Protein AF-A0A7Z9XGP7-F1 (afdb_monomer)

Mean predicted aligned error: 14.99 Å

Secondary structure (DSSP, 8-state):
-PPPPTT-TT--S-SSHHHHHHHHHHHHHHHHHH-HHHHHHHHHHHHHHHHHSTTHHHHHHHH-HHHHHHHHHHHHHHHHHTT-SS---TT-------PPSEEEE---SS--TT----EEEEPPP-

Radius of gyration: 25.58 Å; Cα contacts (8 Å, |Δi|>4): 52; chains: 1; bounding box: 47×43×78 Å

Foldseek 3Di:
DADDDPVDPDDPFHPDPVRVVVVVVVVVVVCVVPPVVVVVVVVVVVVVVCVVPPCPVVVVCVVCVVVVVVVVVVVVVVCVVVVVPDPPPVPPPVDPPPDPFAKDWDDDPDDDPPDPTDIDGHDDDD

Solvent-accessible surface area (backbone atoms only — not comparable to full-atom values): 8095 Å² total; per-residue (Å²): 135,79,78,74,60,85,90,46,90,80,68,90,67,52,89,48,70,67,52,48,50,52,50,55,50,52,52,50,53,51,44,60,72,75,32,77,60,59,56,53,51,54,50,51,55,52,49,55,49,46,71,76,42,71,63,46,73,61,52,53,44,70,76,34,51,70,60,50,52,53,52,49,54,54,46,54,55,50,35,61,73,68,66,48,92,56,83,78,60,81,82,57,80,83,64,85,69,86,70,75,64,45,79,45,78,54,77,77,91,66,93,55,99,79,69,76,78,47,74,50,75,44,75,73,85,130

pLDDT: mean 80.08, std 15.25, range [48.09, 97.25]

Sequence (126 aa):
MVPANPRVKNQNYCNQKACQRARKNKWKQSKIASDPDYKKDQRDYHKQWIEKHPGYYRNYRKQNPDYCDRNRELQKKRDKKRGLKQSCKRDALKHFSYIKPGTYKLIPFNKKRDALGGQIIVIPRC

Structure (mmCIF, N/CA/C/O backbone):
data_AF-A0A7Z9XGP7-F1
#
_entry.id   AF-A0A7Z9XGP7-F1
#
loop_
_atom_site.group_PDB
_atom_site.id
_atom_site.type_symbol
_atom_site.label_atom_id
_atom_site.label_alt_id
_atom_site.label_comp_id
_atom_site.label_asym_id
_atom_site.label_entity_id
_atom_site.label_seq_id
_atom_site.pdbx_PDB_ins_code
_atom_site.Cartn_x
_atom_site.Cartn_y
_atom_site.Cartn_z
_atom_site.occupancy
_atom_site.B_iso_or_equiv
_atom_site.auth_seq_id
_atom_site.auth_comp_id
_atom_site.auth_asym_id
_atom_site.auth_atom_id
_atom_site.pdbx_PDB_model_num
ATOM 1 N N . MET A 1 1 ? 2.178 -24.827 -21.812 1.00 54.00 1 MET A N 1
ATOM 2 C CA . MET A 1 1 ? 2.857 -23.715 -22.515 1.00 54.00 1 MET A CA 1
ATOM 3 C C . MET A 1 1 ? 1.827 -22.639 -22.819 1.00 54.00 1 MET A C 1
ATOM 5 O O . MET A 1 1 ? 0.740 -22.982 -23.260 1.00 54.00 1 MET A O 1
ATOM 9 N N . VAL A 1 2 ? 2.090 -21.372 -22.488 1.00 60.38 2 VAL A N 1
ATOM 10 C CA . VAL A 1 2 ? 1.123 -20.286 -22.734 1.00 60.38 2 VAL A CA 1
ATOM 11 C C . VAL A 1 2 ? 1.321 -19.792 -24.163 1.00 60.38 2 VAL A C 1
ATOM 13 O O . VAL A 1 2 ? 2.461 -19.464 -24.489 1.00 60.38 2 VAL A O 1
ATOM 16 N N . PRO A 1 3 ? 0.276 -19.727 -25.006 1.00 64.94 3 PRO A N 1
ATOM 17 C CA . PRO A 1 3 ? 0.449 -19.318 -26.391 1.00 64.94 3 PRO A CA 1
ATOM 18 C C . PRO A 1 3 ? 0.958 -17.875 -26.449 1.00 64.94 3 PRO A C 1
ATOM 20 O O . PRO A 1 3 ? 0.366 -16.961 -25.861 1.00 64.94 3 PRO A O 1
ATOM 23 N N . ALA A 1 4 ? 2.089 -17.689 -27.128 1.00 68.75 4 ALA A N 1
ATOM 24 C CA . ALA A 1 4 ? 2.581 -16.374 -27.499 1.00 68.75 4 ALA A CA 1
ATOM 25 C C . ALA A 1 4 ? 1.610 -15.764 -28.519 1.00 68.75 4 ALA A C 1
ATOM 27 O O . ALA A 1 4 ? 1.115 -16.447 -29.413 1.00 68.75 4 ALA A O 1
ATOM 28 N N . ASN A 1 5 ? 1.299 -14.483 -28.358 1.00 73.50 5 ASN A N 1
ATOM 29 C CA . ASN A 1 5 ? 0.513 -13.734 -29.318 1.00 73.50 5 ASN A CA 1
ATOM 30 C C . ASN A 1 5 ? 1.355 -13.559 -30.592 1.00 73.50 5 ASN A C 1
ATOM 32 O O . ASN A 1 5 ? 2.365 -12.854 -30.539 1.00 73.50 5 ASN A O 1
ATOM 36 N N . PRO A 1 6 ? 0.930 -14.118 -31.736 1.00 75.75 6 PRO A N 1
ATOM 37 C CA . PRO A 1 6 ? 1.705 -14.078 -32.976 1.00 75.75 6 PRO A CA 1
ATOM 38 C C . PRO A 1 6 ? 1.917 -12.653 -33.517 1.00 75.75 6 PRO A C 1
ATOM 40 O O . PRO A 1 6 ? 2.794 -12.432 -34.344 1.00 75.75 6 PRO A O 1
ATOM 43 N N . ARG A 1 7 ? 1.157 -11.660 -33.029 1.00 81.12 7 ARG A N 1
ATOM 44 C CA . ARG A 1 7 ? 1.328 -10.241 -33.391 1.00 81.12 7 ARG A CA 1
ATOM 45 C C . ARG A 1 7 ? 2.509 -9.564 -32.692 1.00 81.12 7 ARG A C 1
ATOM 47 O O . ARG A 1 7 ? 2.885 -8.459 -33.067 1.00 81.12 7 ARG A O 1
ATOM 54 N N . VAL A 1 8 ? 3.085 -10.188 -31.664 1.00 77.50 8 VAL A N 1
ATOM 55 C CA . VAL A 1 8 ? 4.191 -9.622 -30.885 1.00 77.50 8 VAL A CA 1
ATOM 56 C C . VAL A 1 8 ? 5.446 -10.441 -31.165 1.00 77.50 8 VAL A C 1
ATOM 58 O O . VAL A 1 8 ? 5.686 -11.455 -30.518 1.00 77.50 8 VAL A O 1
ATOM 61 N N . LYS A 1 9 ? 6.255 -9.977 -32.127 1.00 74.88 9 LYS A N 1
ATOM 62 C CA . LYS A 1 9 ? 7.448 -10.692 -32.625 1.00 74.88 9 LYS A CA 1
ATOM 63 C C . LYS A 1 9 ? 8.448 -11.089 -31.522 1.00 74.88 9 LYS A C 1
ATOM 65 O O . LYS A 1 9 ? 9.051 -12.145 -31.625 1.00 74.88 9 LYS A O 1
ATOM 70 N N . ASN A 1 10 ? 8.558 -10.301 -30.445 1.00 77.25 10 ASN A N 1
ATOM 71 C CA . ASN A 1 10 ? 9.508 -10.520 -29.340 1.00 77.25 10 ASN A CA 1
ATOM 72 C C . ASN A 1 10 ? 8.797 -10.599 -27.973 1.00 77.25 10 ASN A C 1
ATOM 74 O O . ASN A 1 10 ? 9.080 -9.828 -27.049 1.00 77.25 10 ASN A O 1
ATOM 78 N N . GLN A 1 11 ? 7.793 -11.471 -27.841 1.00 75.00 11 GLN A N 1
ATOM 79 C CA . GLN A 1 11 ? 7.033 -11.585 -26.594 1.00 75.00 11 GLN A CA 1
ATOM 80 C C . GLN A 1 11 ? 7.815 -12.320 -25.490 1.00 75.00 11 GLN A C 1
ATOM 82 O O . GLN A 1 11 ? 7.734 -13.534 -25.353 1.00 75.00 11 GLN A O 1
ATOM 87 N N . ASN A 1 12 ? 8.468 -11.560 -24.608 1.00 75.94 12 ASN A N 1
ATOM 88 C CA . ASN A 1 12 ? 9.186 -12.109 -23.443 1.00 75.94 12 ASN A CA 1
ATOM 89 C C . ASN A 1 12 ? 8.269 -12.554 -22.284 1.00 75.94 12 ASN A C 1
ATOM 91 O O . ASN A 1 12 ? 8.708 -13.235 -21.361 1.00 75.94 12 ASN A O 1
ATOM 95 N N . TYR A 1 13 ? 7.000 -12.132 -22.286 1.00 76.50 13 TYR A N 1
ATOM 96 C CA . TYR A 1 13 ? 6.056 -12.377 -21.190 1.00 76.50 13 TYR A CA 1
ATOM 97 C C . TYR A 1 13 ? 4.669 -12.689 -21.729 1.00 76.50 13 TYR A C 1
ATOM 99 O O . TYR A 1 13 ? 4.137 -11.928 -22.538 1.00 76.50 13 TYR A O 1
ATOM 107 N N . CYS A 1 14 ? 4.041 -13.756 -21.242 1.00 80.62 14 CYS A N 1
ATOM 108 C CA . CYS A 1 14 ? 2.722 -14.164 -21.710 1.00 80.62 14 CYS A CA 1
ATOM 109 C C . CYS A 1 14 ? 1.599 -13.228 -21.218 1.00 80.62 14 CYS A C 1
ATOM 111 O O . CYS A 1 14 ? 1.743 -12.496 -20.236 1.00 80.62 14 CYS A O 1
ATOM 113 N N . ASN A 1 15 ? 0.437 -13.262 -21.875 1.00 80.81 15 ASN A N 1
ATOM 114 C CA . ASN A 1 15 ? -0.699 -12.378 -21.556 1.00 80.81 15 ASN A CA 1
ATOM 115 C C . ASN A 1 15 ? -1.478 -12.781 -20.292 1.00 80.81 15 ASN A C 1
ATOM 117 O O . ASN A 1 15 ? -2.426 -12.103 -19.898 1.00 80.81 15 ASN A O 1
ATOM 121 N N . GLN A 1 16 ? -1.091 -13.870 -19.624 1.00 86.88 16 GLN A N 1
ATOM 122 C CA . GLN A 1 16 ? -1.754 -14.297 -18.397 1.00 86.88 16 GLN A CA 1
ATOM 123 C C . GLN A 1 16 ? -1.585 -13.261 -17.283 1.00 86.88 16 GLN A C 1
ATOM 125 O O . GLN A 1 16 ? -0.488 -12.754 -17.029 1.00 86.88 16 GLN A O 1
ATOM 130 N N . LYS A 1 17 ? -2.668 -13.013 -16.535 1.00 88.00 17 LYS A N 1
ATOM 131 C CA . LYS A 1 17 ? -2.689 -12.044 -15.425 1.00 88.00 17 LYS A CA 1
ATOM 132 C C . LYS A 1 17 ? -1.587 -12.310 -14.392 1.00 88.00 17 LYS A C 1
ATOM 134 O O . LYS A 1 17 ? -1.013 -11.360 -13.867 1.00 88.00 17 LYS A O 1
ATOM 139 N N . ALA A 1 18 ? -1.271 -13.576 -14.113 1.00 88.44 18 ALA A N 1
ATOM 140 C CA . ALA A 1 18 ? -0.200 -13.951 -13.189 1.00 88.44 18 ALA A CA 1
ATOM 141 C C . ALA A 1 18 ? 1.187 -13.508 -13.690 1.00 88.44 18 ALA A C 1
ATOM 143 O O . ALA A 1 18 ? 1.912 -12.838 -12.955 1.00 88.44 18 ALA A O 1
ATOM 144 N N . CYS A 1 19 ? 1.516 -13.789 -14.956 1.00 87.44 19 CYS A N 1
ATOM 145 C CA . CYS A 1 19 ? 2.783 -13.385 -15.575 1.00 87.44 19 CYS A CA 1
ATOM 146 C C . CYS A 1 19 ? 2.920 -11.856 -15.635 1.00 87.44 19 CYS A C 1
ATOM 148 O O . CYS A 1 19 ? 3.942 -11.292 -15.246 1.00 87.44 19 CYS A O 1
ATOM 150 N N . GLN A 1 20 ? 1.844 -11.162 -16.011 1.00 88.44 20 GLN A N 1
ATOM 151 C CA . GLN A 1 20 ? 1.824 -9.700 -16.061 1.00 88.44 20 GLN A CA 1
ATOM 152 C C . GLN A 1 20 ? 2.017 -9.060 -14.680 1.00 88.44 20 GLN A C 1
ATOM 154 O O . GLN A 1 20 ? 2.750 -8.078 -14.549 1.00 88.44 20 GLN A O 1
ATOM 159 N N . ARG A 1 21 ? 1.406 -9.628 -13.631 1.00 92.19 21 ARG A N 1
ATOM 160 C CA . ARG A 1 21 ? 1.619 -9.196 -12.240 1.00 92.19 21 ARG A CA 1
ATOM 161 C C . ARG A 1 21 ? 3.065 -9.416 -11.802 1.00 92.19 21 ARG A C 1
ATOM 163 O O . ARG A 1 21 ? 3.659 -8.501 -11.241 1.00 92.19 21 ARG A O 1
ATOM 170 N N . ALA A 1 22 ? 3.640 -10.582 -12.096 1.00 91.50 22 ALA A N 1
ATOM 171 C CA . ALA A 1 22 ? 5.032 -10.884 -11.767 1.00 91.50 22 ALA A CA 1
ATOM 172 C C . ALA A 1 22 ? 6.000 -9.897 -12.440 1.00 91.50 22 ALA A C 1
ATOM 174 O O . ALA A 1 22 ? 6.860 -9.327 -11.769 1.00 91.50 22 ALA A O 1
ATOM 175 N N . ARG A 1 23 ? 5.793 -9.606 -13.731 1.00 91.88 23 ARG A N 1
ATOM 176 C CA . ARG A 1 23 ? 6.573 -8.611 -14.480 1.00 91.88 23 ARG A CA 1
ATOM 177 C C . ARG A 1 23 ? 6.497 -7.220 -13.849 1.00 91.88 23 ARG A C 1
ATOM 179 O O . ARG A 1 23 ? 7.533 -6.624 -13.567 1.00 91.88 23 ARG A O 1
ATOM 186 N N . LYS A 1 24 ? 5.283 -6.713 -13.595 1.00 93.19 24 LYS A N 1
ATOM 187 C CA . LYS A 1 24 ? 5.079 -5.391 -12.972 1.00 93.19 24 LYS A CA 1
ATOM 188 C C . LYS A 1 24 ? 5.730 -5.309 -11.590 1.00 93.19 24 LYS A C 1
ATOM 190 O O . LYS A 1 24 ? 6.336 -4.293 -11.264 1.00 93.19 24 LYS A O 1
ATOM 195 N N . ASN A 1 25 ? 5.647 -6.381 -10.802 1.00 93.88 25 ASN A N 1
ATOM 196 C CA . ASN A 1 25 ? 6.283 -6.449 -9.489 1.00 93.88 25 ASN A CA 1
ATOM 197 C C . ASN A 1 25 ? 7.812 -6.398 -9.593 1.00 93.88 25 ASN A C 1
ATOM 199 O O . ASN A 1 25 ? 8.424 -5.617 -8.871 1.00 93.88 25 ASN A O 1
ATOM 203 N N . LYS A 1 26 ? 8.418 -7.170 -10.508 1.00 94.06 26 LYS A N 1
ATOM 204 C CA . LYS A 1 26 ? 9.874 -7.171 -10.724 1.00 94.06 26 LYS A CA 1
ATOM 205 C C . LYS A 1 26 ? 10.376 -5.799 -11.173 1.00 94.06 26 LYS A C 1
ATOM 207 O O . LYS A 1 26 ? 11.343 -5.291 -10.617 1.00 94.06 26 LYS A O 1
ATOM 212 N N . TRP A 1 27 ? 9.679 -5.170 -12.120 1.00 93.69 27 TRP A N 1
ATOM 213 C CA . TRP A 1 27 ? 9.998 -3.810 -12.555 1.00 93.69 27 TRP A CA 1
ATOM 214 C C . TRP A 1 27 ? 9.905 -2.809 -11.399 1.00 93.69 27 TRP A C 1
ATOM 216 O O . TRP A 1 27 ? 10.839 -2.049 -11.170 1.00 93.69 27 TRP A O 1
ATOM 226 N N . LYS A 1 28 ? 8.822 -2.855 -10.611 1.00 93.06 28 LYS A N 1
ATOM 227 C CA . LYS A 1 28 ? 8.648 -1.964 -9.457 1.00 93.06 28 LYS A CA 1
ATOM 228 C C . LYS A 1 28 ? 9.758 -2.154 -8.421 1.00 93.06 28 LYS A C 1
ATOM 230 O O . LYS A 1 28 ? 10.257 -1.168 -7.895 1.00 93.06 28 LYS A O 1
ATOM 235 N N . GLN A 1 29 ? 10.137 -3.396 -8.122 1.00 93.19 29 GLN A N 1
ATOM 236 C CA . GLN A 1 29 ? 11.238 -3.696 -7.201 1.00 93.19 29 GLN A CA 1
ATOM 237 C C . GLN A 1 29 ? 12.565 -3.139 -7.715 1.00 93.19 29 GLN A C 1
ATOM 239 O O . GLN A 1 29 ? 13.263 -2.469 -6.963 1.00 93.19 29 GLN A O 1
ATOM 244 N N . SER A 1 30 ? 12.870 -3.359 -8.996 1.00 93.69 30 SER A N 1
ATOM 245 C CA . SER A 1 30 ? 14.072 -2.818 -9.630 1.00 93.69 30 SER A CA 1
ATOM 246 C C . SER A 1 30 ? 14.090 -1.293 -9.585 1.00 93.69 30 SER A C 1
ATOM 248 O O . SER A 1 30 ? 15.098 -0.740 -9.169 1.00 93.69 30 SER A O 1
ATOM 250 N N . LYS A 1 31 ? 12.976 -0.621 -9.907 1.00 92.94 31 LYS A N 1
ATOM 251 C CA . LYS A 1 31 ? 12.890 0.844 -9.836 1.00 92.94 31 LYS A CA 1
ATOM 252 C C . LYS A 1 31 ? 13.073 1.367 -8.419 1.00 92.94 31 LYS A C 1
ATOM 254 O O . LYS A 1 31 ? 13.829 2.300 -8.232 1.00 92.94 31 LYS A O 1
ATOM 259 N N . ILE A 1 32 ? 12.454 0.743 -7.417 1.00 90.19 32 ILE A N 1
ATOM 260 C CA . ILE A 1 32 ? 12.652 1.141 -6.013 1.00 90.19 32 ILE A CA 1
ATOM 261 C C . ILE A 1 32 ? 14.113 0.963 -5.570 1.00 90.19 32 ILE A C 1
ATOM 263 O O . ILE A 1 32 ? 14.578 1.724 -4.730 1.00 90.19 32 ILE A O 1
ATOM 267 N N . ALA A 1 33 ? 14.817 -0.044 -6.092 1.00 91.38 33 ALA A N 1
ATOM 268 C CA . ALA A 1 33 ? 16.211 -0.300 -5.739 1.00 91.38 33 ALA A CA 1
ATOM 269 C C . ALA A 1 33 ? 17.193 0.639 -6.458 1.00 91.38 33 ALA A C 1
ATOM 271 O O . ALA A 1 33 ? 18.190 1.032 -5.865 1.00 91.38 33 ALA A O 1
ATOM 272 N N . SER A 1 34 ? 16.926 0.979 -7.721 1.00 92.44 34 SER A N 1
ATOM 273 C CA . SER A 1 34 ? 17.824 1.793 -8.546 1.00 92.44 34 SER A CA 1
ATOM 274 C C . SER A 1 34 ? 17.609 3.298 -8.395 1.00 92.44 34 SER A C 1
ATOM 276 O O . SER A 1 34 ? 18.525 4.068 -8.647 1.00 92.44 34 SER A O 1
ATOM 278 N N . ASP A 1 35 ? 16.384 3.718 -8.076 1.00 92.31 35 ASP A N 1
ATOM 279 C CA . ASP A 1 35 ? 15.931 5.103 -8.179 1.00 92.31 35 ASP A CA 1
ATOM 280 C C . ASP A 1 35 ? 15.475 5.615 -6.796 1.00 92.31 35 ASP A C 1
ATOM 282 O O . ASP A 1 35 ? 14.384 5.255 -6.331 1.00 92.31 35 ASP A O 1
ATOM 286 N N . PRO A 1 36 ? 16.317 6.398 -6.092 1.00 84.06 36 PRO A N 1
ATOM 287 C CA . PRO A 1 36 ? 15.995 6.897 -4.757 1.00 84.06 36 PRO A CA 1
ATOM 288 C C . PRO A 1 36 ? 14.841 7.912 -4.768 1.00 84.06 36 PRO A C 1
ATOM 290 O O . PRO A 1 36 ? 14.044 7.934 -3.821 1.00 84.06 36 PRO A O 1
ATOM 293 N N . ASP A 1 37 ? 14.700 8.693 -5.842 1.00 92.44 37 ASP A N 1
ATOM 294 C CA . ASP A 1 37 ? 13.674 9.732 -5.973 1.00 92.44 37 ASP A CA 1
ATOM 295 C C . ASP A 1 37 ? 12.292 9.132 -6.232 1.00 92.44 37 ASP A C 1
ATOM 297 O O . ASP A 1 37 ? 11.298 9.583 -5.660 1.00 92.44 37 ASP A O 1
ATOM 301 N N . TYR A 1 38 ? 12.228 8.006 -6.946 1.00 90.00 38 TYR A N 1
ATOM 302 C CA . TYR A 1 38 ? 10.978 7.292 -7.210 1.00 90.00 38 TYR A CA 1
ATOM 303 C C . TYR A 1 38 ? 10.151 7.009 -5.944 1.00 90.00 38 TYR A C 1
ATOM 305 O O . TYR A 1 38 ? 8.918 7.054 -5.965 1.00 90.00 38 TYR A O 1
ATOM 313 N N . LYS A 1 39 ? 10.797 6.720 -4.806 1.00 86.12 39 LYS A N 1
ATOM 314 C CA . LYS A 1 39 ? 10.086 6.485 -3.537 1.00 86.12 39 LYS A CA 1
ATOM 315 C C . LYS A 1 39 ? 9.496 7.772 -2.957 1.00 86.12 39 LYS A C 1
ATOM 317 O O . LYS A 1 39 ? 8.417 7.718 -2.358 1.00 86.12 39 LYS A O 1
ATOM 322 N N . LYS A 1 40 ? 10.205 8.894 -3.096 1.00 90.56 40 LYS A N 1
ATOM 323 C CA . LYS A 1 40 ? 9.764 10.208 -2.626 1.00 90.56 40 LYS A CA 1
ATOM 324 C C . LYS A 1 40 ? 8.590 10.694 -3.467 1.00 90.56 40 LYS A C 1
ATOM 326 O O . LYS A 1 40 ? 7.536 10.971 -2.902 1.00 90.56 40 LYS A O 1
ATOM 331 N N . ASP A 1 41 ? 8.709 10.614 -4.785 1.00 93.06 41 ASP A N 1
ATOM 332 C CA . ASP A 1 41 ? 7.647 11.009 -5.708 1.00 93.06 41 ASP A CA 1
ATOM 333 C C . ASP A 1 41 ? 6.363 10.224 -5.443 1.00 93.06 41 ASP A C 1
ATOM 335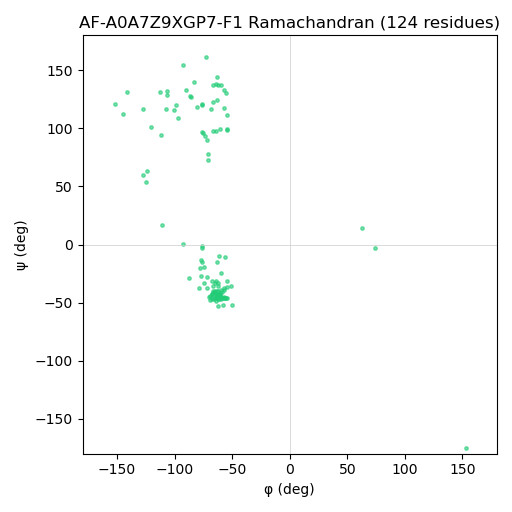 O O . ASP A 1 41 ? 5.289 10.799 -5.296 1.00 93.06 41 ASP A O 1
ATOM 339 N N . GLN A 1 42 ? 6.453 8.899 -5.275 1.00 90.44 42 GLN A N 1
ATOM 340 C CA . GLN A 1 42 ? 5.292 8.064 -4.937 1.00 9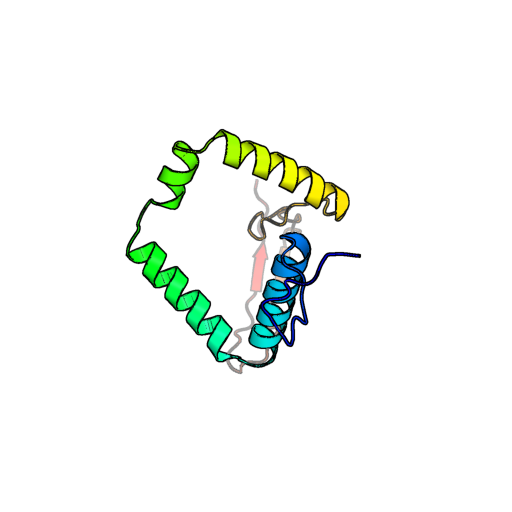0.44 42 GLN A CA 1
ATOM 341 C C . GLN A 1 42 ? 4.592 8.513 -3.646 1.00 90.44 42 GLN A C 1
ATOM 343 O O . GLN A 1 42 ? 3.363 8.448 -3.550 1.00 90.44 42 GLN A O 1
ATOM 348 N N . ARG A 1 43 ? 5.360 8.956 -2.644 1.00 91.25 43 ARG A N 1
ATOM 349 C CA . ARG A 1 43 ? 4.811 9.480 -1.391 1.00 91.25 43 ARG A CA 1
ATOM 350 C C . ARG A 1 43 ? 4.129 10.825 -1.617 1.00 91.25 43 ARG A C 1
ATOM 352 O O . ARG A 1 43 ? 3.024 11.014 -1.112 1.00 91.25 43 ARG A O 1
ATOM 359 N N . ASP A 1 44 ? 4.764 11.718 -2.362 1.00 95.38 44 ASP A N 1
ATOM 360 C CA . ASP A 1 44 ? 4.262 13.067 -2.607 1.00 95.38 44 ASP A CA 1
ATOM 361 C C . ASP A 1 44 ? 2.993 13.030 -3.465 1.00 95.38 44 ASP A C 1
ATOM 363 O O . ASP A 1 44 ? 1.990 13.638 -3.094 1.00 95.38 44 ASP A O 1
ATOM 367 N N . TYR A 1 45 ? 2.961 12.195 -4.507 1.00 95.06 45 TYR A N 1
ATOM 368 C CA . TYR A 1 45 ? 1.747 11.921 -5.279 1.00 95.06 45 TYR A CA 1
ATOM 369 C C . TYR A 1 45 ? 0.614 11.393 -4.400 1.00 95.06 45 TYR A C 1
ATOM 371 O O . TYR A 1 45 ? -0.524 11.846 -4.512 1.00 95.06 45 TYR A O 1
ATOM 379 N N . HIS A 1 46 ? 0.899 10.445 -3.504 1.00 92.06 46 HIS A N 1
ATOM 380 C CA . HIS A 1 46 ? -0.123 9.913 -2.606 1.00 92.06 46 HIS A CA 1
ATOM 381 C C . HIS A 1 46 ? -0.646 10.974 -1.632 1.00 92.06 46 HIS A C 1
ATOM 383 O O . HIS A 1 46 ? -1.850 11.029 -1.378 1.00 92.06 46 HIS A O 1
ATOM 389 N N . LYS A 1 47 ? 0.244 11.826 -1.112 1.00 95.56 47 LYS A N 1
ATOM 390 C CA . LYS A 1 47 ? -0.111 12.936 -0.226 1.00 95.56 47 LYS A CA 1
ATOM 391 C C . LYS A 1 47 ? -1.028 13.929 -0.941 1.00 95.56 47 LYS A C 1
ATOM 393 O O . LYS A 1 47 ? -2.134 14.158 -0.462 1.00 95.56 47 LYS A O 1
ATOM 398 N N . GLN A 1 48 ? -0.621 14.413 -2.114 1.00 97.25 48 GLN A N 1
ATOM 399 C CA . GLN A 1 48 ? -1.421 15.325 -2.938 1.00 97.25 48 GLN A CA 1
ATOM 400 C C . GLN A 1 48 ? -2.783 14.720 -3.289 1.00 97.25 48 GLN A C 1
ATOM 402 O O . GLN A 1 48 ? -3.808 15.397 -3.272 1.00 97.25 48 GLN A O 1
ATOM 407 N N . TRP A 1 49 ? -2.820 13.417 -3.572 1.00 96.69 49 TRP A N 1
ATOM 408 C CA . TRP A 1 49 ? -4.067 12.730 -3.870 1.00 96.69 49 TRP A CA 1
ATOM 409 C C . TRP A 1 49 ? -5.009 12.672 -2.659 1.00 96.69 49 TRP A C 1
ATOM 411 O O . TRP A 1 49 ? -6.206 12.898 -2.813 1.00 96.69 49 TRP A O 1
ATOM 421 N N . ILE A 1 50 ? -4.496 12.407 -1.451 1.00 95.94 50 ILE A N 1
ATOM 422 C CA . ILE A 1 50 ? -5.305 12.433 -0.220 1.00 95.94 50 ILE A CA 1
ATOM 423 C C . ILE A 1 50 ? -5.825 13.843 0.060 1.00 95.94 50 ILE A C 1
ATOM 425 O O . ILE A 1 50 ? -6.995 13.989 0.408 1.00 95.94 50 ILE A O 1
ATOM 429 N N . GLU A 1 51 ? -4.975 14.858 -0.101 1.00 95.62 51 GLU A N 1
ATOM 430 C CA . GLU A 1 51 ? -5.344 16.267 0.081 1.00 95.62 51 GLU A CA 1
ATOM 431 C C . GLU A 1 51 ? -6.453 16.681 -0.889 1.00 95.62 51 GLU A C 1
ATOM 433 O O . GLU A 1 51 ? -7.420 17.322 -0.485 1.00 95.62 51 GLU A O 1
ATOM 438 N N . LYS A 1 52 ? -6.367 16.243 -2.150 1.00 97.06 52 LYS A N 1
ATOM 439 C CA . LYS A 1 52 ? -7.387 16.502 -3.172 1.00 97.06 52 LYS A CA 1
ATOM 440 C C . LYS A 1 52 ? -8.681 15.708 -2.958 1.00 97.06 52 LYS A C 1
ATOM 442 O O . LYS A 1 52 ? -9.747 16.150 -3.380 1.00 97.06 52 LYS A O 1
ATOM 447 N N . HIS A 1 53 ? -8.607 14.536 -2.327 1.00 95.56 53 HIS A N 1
ATOM 448 C CA . HIS A 1 53 ? -9.742 13.626 -2.148 1.00 95.56 53 HIS A CA 1
ATOM 449 C C . HIS A 1 53 ? -9.993 13.288 -0.668 1.00 95.56 53 HIS A C 1
ATOM 451 O O . HIS A 1 53 ? -9.915 12.115 -0.262 1.00 95.56 53 HIS A O 1
ATOM 457 N N . PRO A 1 54 ? -10.344 14.291 0.160 1.00 95.12 54 PRO A N 1
ATOM 458 C CA . PRO A 1 54 ? -10.607 14.073 1.571 1.00 95.12 54 PRO A CA 1
ATOM 459 C C . PRO A 1 54 ? -11.802 13.132 1.750 1.00 95.12 54 PRO A C 1
ATOM 461 O O . PRO A 1 54 ? -12.811 13.202 1.053 1.00 95.12 54 PRO A O 1
ATOM 464 N N . GLY A 1 55 ? -11.681 12.190 2.683 1.00 94.50 55 GLY A N 1
ATOM 465 C CA . GLY A 1 55 ? -12.753 11.240 2.984 1.00 94.50 55 GLY A CA 1
ATOM 466 C C . GLY A 1 55 ? -12.968 10.132 1.946 1.00 94.50 55 GLY A C 1
ATOM 467 O O . GLY A 1 55 ? -13.744 9.217 2.231 1.00 94.50 55 GLY A O 1
ATOM 468 N N . TYR A 1 56 ? -12.242 10.120 0.817 1.00 96.06 56 TYR A N 1
ATOM 469 C CA . TYR A 1 56 ? -12.400 9.092 -0.220 1.00 96.06 56 TYR A CA 1
ATOM 470 C C . TYR A 1 56 ? -12.348 7.680 0.356 1.00 96.06 56 TYR A C 1
ATOM 472 O O . TYR A 1 56 ? -13.264 6.891 0.152 1.00 96.06 56 TYR A O 1
ATOM 480 N N . TYR A 1 57 ? -11.310 7.351 1.132 1.00 91.75 57 TYR A N 1
ATOM 481 C CA . TYR A 1 57 ? -11.163 5.993 1.661 1.00 91.75 57 TYR A CA 1
ATOM 482 C C . TYR A 1 57 ? -12.290 5.612 2.621 1.00 91.75 57 TYR A C 1
ATOM 484 O O . TYR A 1 57 ? -12.653 4.440 2.693 1.00 91.75 57 TYR A O 1
ATOM 492 N N . ARG A 1 58 ? -12.851 6.578 3.361 1.00 94.75 58 ARG A N 1
ATOM 493 C CA . ARG A 1 58 ? -13.996 6.332 4.246 1.00 94.75 58 ARG A CA 1
ATOM 494 C C . ARG A 1 58 ? -15.229 5.993 3.414 1.00 94.75 58 ARG A C 1
ATOM 496 O O . ARG A 1 58 ? -15.886 4.997 3.704 1.00 94.75 58 ARG A O 1
ATOM 503 N N . ASN A 1 59 ? -15.494 6.771 2.369 1.00 96.50 59 ASN A N 1
ATOM 504 C CA . ASN A 1 59 ? -16.640 6.574 1.484 1.00 96.50 59 ASN A CA 1
ATOM 505 C C . ASN A 1 59 ? -16.507 5.280 0.677 1.00 96.50 59 ASN A C 1
ATOM 507 O O . ASN A 1 59 ? -17.428 4.472 0.667 1.00 96.50 59 ASN A O 1
ATOM 511 N N .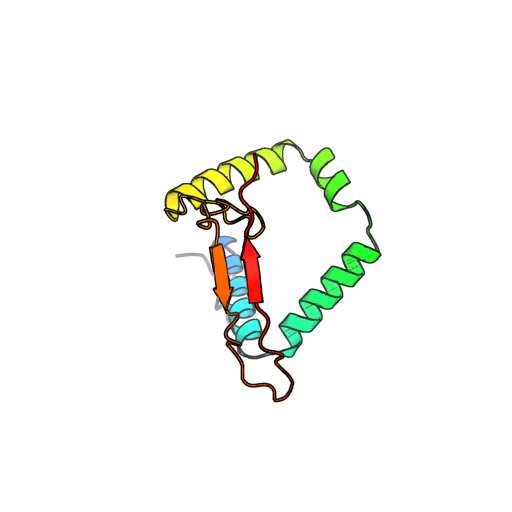 TYR A 1 60 ? -15.326 5.019 0.117 1.00 96.19 60 TYR A N 1
ATOM 512 C CA . TYR A 1 60 ? -15.021 3.788 -0.604 1.00 96.19 60 TYR A CA 1
ATOM 513 C C . TYR A 1 60 ? -15.278 2.541 0.253 1.00 96.19 60 TYR A C 1
ATOM 515 O O . TYR A 1 60 ? -15.922 1.604 -0.208 1.00 96.19 60 TYR A O 1
ATOM 523 N N . ARG A 1 61 ? -14.830 2.534 1.518 1.00 95.50 61 ARG A N 1
ATOM 524 C CA . ARG A 1 61 ? -15.080 1.405 2.432 1.00 95.50 61 ARG A CA 1
ATOM 525 C C . ARG A 1 61 ? -16.557 1.245 2.780 1.00 95.50 61 ARG A C 1
ATOM 527 O O . ARG A 1 61 ? -17.021 0.116 2.838 1.00 95.50 61 ARG A O 1
ATOM 534 N N . LYS A 1 62 ? -17.285 2.350 2.994 1.00 95.56 62 LYS A N 1
ATOM 535 C CA . LYS A 1 62 ? -18.738 2.313 3.240 1.00 95.56 62 LYS A CA 1
ATOM 536 C C . LYS A 1 62 ? -19.505 1.739 2.047 1.00 95.56 62 LYS A C 1
ATOM 538 O O . LYS A 1 62 ? -20.444 0.989 2.249 1.00 95.56 62 LYS A O 1
ATOM 543 N N . GLN A 1 63 ? -19.097 2.091 0.829 1.00 96.94 63 GLN A N 1
ATOM 544 C CA . GLN A 1 63 ? -19.733 1.633 -0.409 1.00 96.94 63 GLN A CA 1
ATOM 545 C C . GLN A 1 63 ? -19.343 0.200 -0.801 1.00 96.94 63 GLN A C 1
ATOM 547 O O . GLN A 1 63 ? -20.046 -0.423 -1.582 1.00 96.94 63 GLN A O 1
ATOM 552 N N . ASN A 1 64 ? -18.227 -0.325 -0.282 1.00 96.06 64 ASN A N 1
ATOM 553 C CA . ASN A 1 64 ? -17.704 -1.649 -0.635 1.00 96.06 64 ASN A CA 1
ATOM 554 C C . ASN A 1 64 ? -17.442 -2.508 0.623 1.00 96.06 64 ASN A C 1
ATOM 556 O O . ASN A 1 64 ? -16.287 -2.898 0.858 1.00 96.06 64 ASN A O 1
ATOM 560 N N . PRO A 1 65 ? -18.467 -2.792 1.452 1.00 94.88 65 PRO A N 1
ATOM 561 C CA . PRO A 1 65 ? -18.300 -3.552 2.692 1.00 94.88 65 PRO A CA 1
ATOM 562 C 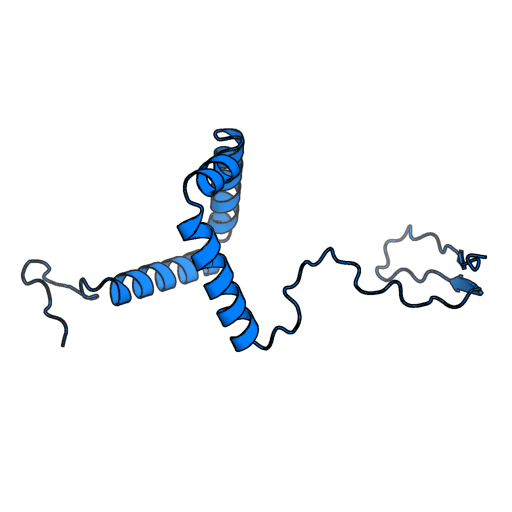C . PRO A 1 65 ? -17.797 -4.978 2.425 1.00 94.88 65 PRO A C 1
ATOM 564 O O . PRO A 1 65 ? -16.793 -5.383 3.009 1.00 94.88 65 PRO A O 1
ATOM 567 N N . ASP A 1 66 ? -18.365 -5.673 1.435 1.00 96.25 66 ASP A N 1
ATOM 568 C CA . ASP A 1 66 ? -17.985 -7.052 1.086 1.00 96.25 66 ASP A CA 1
ATOM 569 C C . ASP A 1 66 ? -16.505 -7.176 0.706 1.00 96.25 66 ASP A C 1
ATOM 571 O O . ASP A 1 66 ? -15.795 -8.104 1.110 1.00 96.25 66 ASP A O 1
ATOM 575 N N . 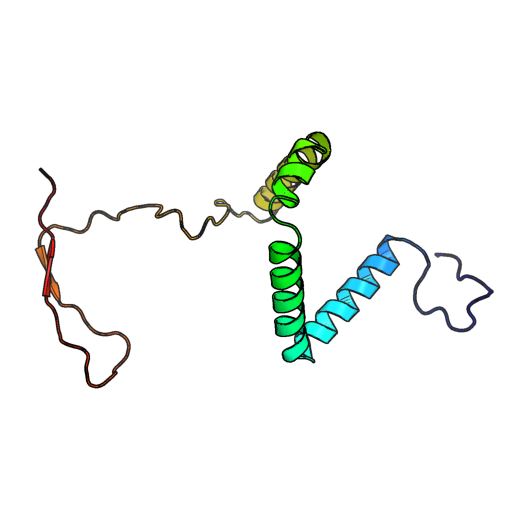TYR A 1 67 ? -15.999 -6.201 -0.058 1.00 94.62 67 TYR A N 1
ATOM 576 C CA . TYR A 1 67 ? -14.582 -6.131 -0.403 1.00 94.62 67 TYR A CA 1
ATOM 577 C C . TYR A 1 67 ? -13.711 -5.950 0.847 1.00 94.62 67 TYR A C 1
ATOM 579 O O . TYR A 1 67 ? -12.666 -6.600 0.979 1.00 94.62 67 TYR A O 1
ATOM 587 N N . CYS A 1 68 ? -14.128 -5.080 1.769 1.00 94.75 68 CYS A N 1
ATOM 588 C CA . CYS A 1 68 ? -13.402 -4.824 3.010 1.00 94.75 68 CYS A CA 1
ATOM 589 C C . CYS A 1 68 ? -13.345 -6.069 3.899 1.00 94.75 68 CYS A C 1
ATOM 591 O O . CYS A 1 68 ? -12.266 -6.405 4.397 1.00 94.75 68 CYS A O 1
ATOM 593 N N . ASP A 1 69 ? -14.465 -6.770 4.052 1.00 94.62 69 ASP A N 1
ATOM 594 C CA . ASP A 1 69 ? -14.572 -7.947 4.911 1.00 94.62 69 ASP A CA 1
ATOM 595 C C . ASP A 1 69 ? -13.788 -9.124 4.345 1.00 94.62 69 ASP A C 1
ATOM 597 O O . ASP A 1 69 ? -12.962 -9.722 5.043 1.00 94.62 69 ASP A O 1
ATOM 601 N N . ARG A 1 70 ? -13.896 -9.370 3.035 1.00 96.38 70 ARG A N 1
ATOM 602 C CA . ARG A 1 70 ? -13.052 -10.360 2.359 1.00 96.38 70 ARG A CA 1
ATOM 603 C C . ARG A 1 70 ? -11.568 -10.056 2.554 1.00 96.38 70 ARG A C 1
ATOM 605 O O . ARG A 1 70 ? -10.777 -10.958 2.840 1.00 96.38 70 ARG A O 1
ATOM 612 N N . ASN A 1 71 ? -11.162 -8.798 2.386 1.00 94.69 71 ASN A N 1
ATOM 613 C CA . ASN A 1 71 ? -9.762 -8.416 2.544 1.00 94.69 71 ASN A CA 1
ATOM 614 C C . ASN A 1 71 ? -9.288 -8.574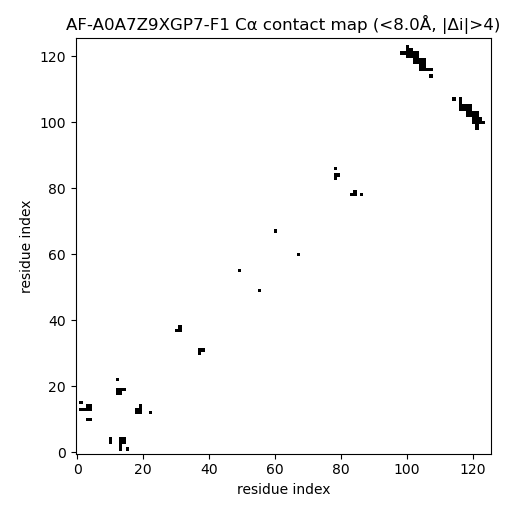 4.001 1.00 94.69 71 ASN A C 1
ATOM 616 O O . ASN A 1 71 ? -8.156 -9.007 4.232 1.00 94.69 71 ASN A O 1
ATOM 620 N N . ARG A 1 72 ? -10.159 -8.299 4.982 1.00 92.19 72 ARG A N 1
ATOM 621 C CA . ARG A 1 72 ? -9.903 -8.528 6.411 1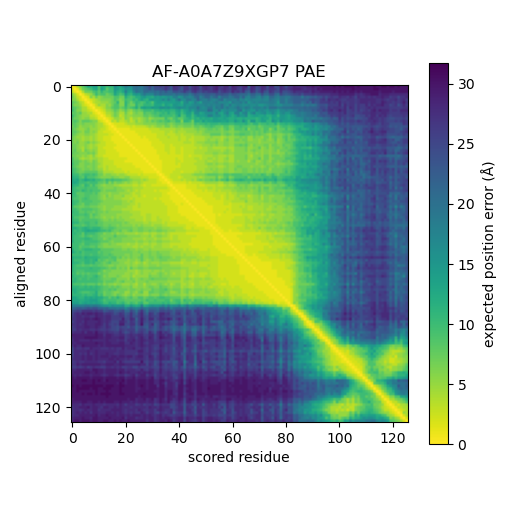.00 92.19 72 ARG A CA 1
ATOM 622 C C . ARG A 1 72 ? -9.678 -10.010 6.712 1.00 92.19 72 ARG A C 1
ATOM 624 O O . ARG A 1 72 ? -8.682 -10.343 7.354 1.00 92.19 72 ARG A O 1
ATOM 631 N N . GLU A 1 73 ? -10.520 -10.902 6.197 1.00 94.19 73 GLU A N 1
ATOM 632 C CA . GLU A 1 73 ? -10.353 -12.351 6.379 1.00 94.19 73 GLU A CA 1
ATOM 633 C C . GLU A 1 73 ? -9.078 -12.882 5.710 1.00 94.19 73 GLU A C 1
ATOM 635 O O . GLU A 1 73 ? -8.323 -13.667 6.291 1.00 94.19 73 GLU A O 1
ATOM 640 N N . LEU A 1 74 ? -8.759 -12.402 4.505 1.00 93.69 74 LEU A N 1
ATOM 641 C CA . LEU A 1 74 ? -7.504 -12.748 3.834 1.00 93.69 74 LEU A CA 1
ATOM 642 C C . LEU A 1 74 ? -6.276 -12.216 4.580 1.00 93.69 74 LEU A C 1
ATOM 644 O O . LEU A 1 74 ? -5.219 -12.852 4.547 1.00 93.69 74 LEU A O 1
ATOM 648 N N . GLN A 1 75 ? -6.379 -11.059 5.237 1.00 89.06 75 GLN A N 1
ATOM 649 C CA . GLN A 1 75 ? -5.311 -10.532 6.083 1.00 89.06 75 GLN A CA 1
ATOM 650 C C . GLN A 1 75 ? -5.088 -11.436 7.304 1.00 89.06 75 GLN A C 1
ATOM 652 O O . GLN A 1 75 ? -3.953 -11.857 7.511 1.00 89.06 75 GLN A O 1
ATOM 657 N N . LYS A 1 76 ? -6.149 -11.853 8.016 1.00 88.06 76 LYS A N 1
ATOM 658 C CA . LYS A 1 76 ? -6.050 -12.811 9.138 1.00 88.06 76 LYS A CA 1
ATOM 659 C C . LYS A 1 76 ? -5.338 -14.103 8.727 1.00 88.06 76 LYS A C 1
ATOM 661 O O . LYS A 1 76 ? -4.427 -14.562 9.414 1.00 88.06 76 LYS A O 1
ATOM 666 N N . LYS A 1 77 ? -5.701 -14.671 7.568 1.00 91.00 77 LYS A N 1
ATOM 667 C CA . LYS A 1 77 ? -5.047 -15.877 7.022 1.00 91.00 77 LYS A CA 1
ATOM 668 C C . LYS A 1 77 ? -3.557 -15.652 6.740 1.00 91.00 77 LYS A C 1
ATOM 670 O O . LYS A 1 77 ? -2.737 -16.511 7.061 1.00 91.00 77 LYS A O 1
ATOM 675 N N . ARG A 1 78 ? -3.191 -14.503 6.156 1.00 89.50 78 ARG A N 1
ATOM 676 C CA . ARG A 1 78 ? -1.787 -14.147 5.879 1.00 89.50 78 ARG A CA 1
ATOM 677 C C . ARG A 1 78 ? -0.983 -13.946 7.160 1.00 89.50 78 ARG A C 1
ATOM 679 O O . ARG A 1 78 ? 0.149 -14.415 7.222 1.00 89.50 78 ARG A O 1
ATOM 686 N N . ASP A 1 79 ? -1.560 -13.301 8.165 1.00 85.31 79 ASP A N 1
ATOM 687 C CA . ASP A 1 79 ? -0.895 -13.058 9.447 1.00 85.31 79 ASP A CA 1
ATOM 688 C C . ASP A 1 79 ? -0.672 -14.370 10.208 1.00 85.31 79 ASP A C 1
ATOM 690 O O . ASP A 1 79 ? 0.449 -14.628 10.652 1.00 85.31 79 ASP A O 1
ATOM 694 N N . LYS A 1 80 ? -1.676 -15.265 10.222 1.00 84.75 80 LYS A N 1
ATOM 695 C CA . LYS A 1 80 ? -1.540 -16.635 10.747 1.00 84.75 80 LYS A CA 1
ATOM 696 C C . LYS A 1 80 ? -0.417 -17.400 10.038 1.00 84.75 80 LYS A C 1
ATOM 698 O O . LYS A 1 80 ? 0.422 -17.997 10.702 1.00 84.75 80 LYS A O 1
ATOM 703 N N . LYS A 1 81 ? -0.358 -17.341 8.699 1.00 86.31 81 LYS A N 1
ATOM 704 C CA . LYS A 1 81 ? 0.695 -18.003 7.903 1.00 86.31 81 LYS A CA 1
ATOM 705 C C . LYS A 1 81 ? 2.095 -17.460 8.206 1.00 86.31 81 LYS A C 1
ATOM 707 O O . LYS A 1 81 ? 3.056 -18.215 8.175 1.00 86.31 81 LYS A O 1
ATOM 712 N N . ARG A 1 82 ? 2.221 -16.160 8.477 1.00 83.94 82 ARG A N 1
ATOM 713 C CA . ARG A 1 82 ? 3.505 -15.521 8.806 1.00 83.94 82 ARG A CA 1
ATOM 714 C C . ARG A 1 82 ? 3.968 -15.802 10.238 1.00 83.94 82 ARG A C 1
ATOM 716 O O . ARG A 1 82 ? 5.030 -15.319 10.610 1.00 83.94 82 ARG A O 1
ATOM 723 N N . GLY A 1 83 ? 3.177 -16.509 11.051 1.00 71.50 83 GLY A N 1
ATOM 724 C CA . GLY A 1 83 ? 3.474 -16.711 12.471 1.00 71.50 83 GLY A CA 1
ATOM 725 C C . GLY A 1 83 ? 3.502 -15.403 13.269 1.00 71.50 83 GLY A C 1
ATOM 726 O O . GLY A 1 83 ? 3.985 -15.378 14.400 1.00 71.50 83 GLY A O 1
ATOM 727 N N . LEU A 1 84 ? 2.988 -14.307 12.696 1.00 60.81 84 LEU A N 1
ATOM 728 C CA . LEU A 1 84 ? 2.906 -13.019 13.366 1.00 60.81 84 LEU A CA 1
ATOM 729 C C . LEU A 1 84 ? 1.816 -13.142 14.430 1.00 60.81 84 LEU A C 1
ATOM 731 O O . LEU A 1 84 ? 0.651 -12.849 14.175 1.00 60.81 84 LEU A O 1
ATOM 735 N N . LYS A 1 85 ? 2.197 -13.561 15.645 1.00 57.22 85 LYS A N 1
ATOM 736 C CA . LYS A 1 85 ? 1.315 -13.583 16.830 1.00 57.22 85 LYS A CA 1
ATOM 737 C C . LYS A 1 85 ? 0.721 -12.204 17.145 1.00 57.22 85 LYS A C 1
ATOM 739 O O . LYS A 1 85 ? -0.173 -12.085 17.973 1.00 57.22 85 LYS A O 1
ATOM 744 N N . GLN A 1 86 ? 1.213 -11.151 16.497 1.00 54.69 86 GLN A N 1
ATOM 745 C CA . GLN A 1 86 ? 0.766 -9.789 16.685 1.00 54.69 86 GLN A CA 1
ATOM 746 C C . GLN A 1 86 ? 0.814 -9.038 15.354 1.00 54.69 86 GLN A C 1
ATOM 748 O O . GLN A 1 86 ? 1.892 -8.728 14.850 1.00 54.69 86 GLN A O 1
ATOM 753 N N . SER A 1 87 ? -0.349 -8.671 14.812 1.00 50.94 87 SER A N 1
ATOM 754 C CA . SER A 1 87 ? -0.430 -7.550 13.879 1.00 50.94 87 SER A CA 1
ATOM 755 C C . SER A 1 87 ? 0.185 -6.339 14.585 1.00 50.94 87 SER A C 1
ATOM 757 O O . SER A 1 87 ? -0.327 -5.872 15.609 1.00 50.94 87 SER A O 1
ATOM 759 N N . CYS A 1 88 ? 1.338 -5.889 14.111 1.00 48.09 88 CYS A N 1
ATOM 760 C CA . CYS A 1 88 ? 2.106 -4.800 14.690 1.00 48.09 88 CYS A CA 1
ATOM 761 C C . CYS A 1 88 ? 1.399 -3.459 14.451 1.00 48.09 88 CYS A C 1
ATOM 763 O O . CYS A 1 88 ? 1.794 -2.657 13.612 1.00 48.09 88 CYS A O 1
ATOM 765 N N . LYS A 1 89 ? 0.364 -3.178 15.250 1.00 49.78 89 LYS A N 1
ATOM 766 C CA . LYS A 1 89 ? 0.087 -1.801 15.658 1.00 49.78 89 LYS A CA 1
ATOM 767 C C . LYS A 1 89 ? 1.305 -1.388 16.492 1.00 49.78 89 LYS A C 1
ATOM 769 O O . LYS A 1 89 ? 1.427 -1.824 17.634 1.00 49.78 89 LYS A O 1
ATOM 774 N N . ARG A 1 90 ? 2.263 -0.680 15.881 1.00 50.62 90 ARG A N 1
ATOM 775 C CA . ARG A 1 90 ? 3.504 -0.240 16.552 1.00 50.62 90 ARG A CA 1
ATOM 776 C C . ARG A 1 90 ? 3.219 0.658 17.758 1.00 50.62 90 ARG A C 1
ATOM 778 O O . ARG A 1 90 ? 4.004 0.660 18.693 1.00 50.62 90 ARG A O 1
ATOM 785 N N . ASP A 1 91 ? 2.062 1.313 17.750 1.00 54.53 91 ASP A N 1
ATOM 786 C CA . ASP A 1 91 ? 1.643 2.274 18.775 1.00 54.53 91 ASP A CA 1
ATOM 787 C C . ASP A 1 91 ? 0.809 1.632 19.894 1.00 54.53 91 ASP A C 1
ATOM 789 O O . ASP A 1 91 ? 0.359 2.312 20.811 1.00 54.53 91 ASP A O 1
ATOM 793 N N . ALA A 1 92 ? 0.569 0.318 19.837 1.00 52.19 92 ALA A N 1
ATOM 794 C CA . ALA A 1 92 ? 0.045 -0.382 20.998 1.00 52.19 92 ALA A CA 1
ATOM 795 C C . ALA A 1 92 ? 1.206 -0.555 21.987 1.00 52.19 92 ALA A C 1
ATOM 797 O O . ALA A 1 92 ? 2.005 -1.476 21.836 1.00 52.19 92 ALA A O 1
ATOM 798 N N . LEU A 1 93 ? 1.313 0.333 22.979 1.00 54.22 93 LEU A N 1
ATOM 799 C CA . LEU A 1 93 ? 2.068 0.076 24.208 1.00 54.22 93 LEU A CA 1
ATOM 800 C C . LEU A 1 93 ? 1.517 -1.221 24.810 1.00 54.22 93 LEU A C 1
ATOM 802 O O . LEU A 1 93 ? 0.443 -1.223 25.402 1.00 54.22 93 LEU A O 1
ATOM 806 N N . LYS A 1 94 ? 2.188 -2.353 24.578 1.00 56.16 94 LYS A N 1
ATOM 807 C CA . LYS A 1 94 ? 1.634 -3.656 24.981 1.00 56.16 94 LYS A CA 1
ATOM 808 C C . LYS A 1 94 ? 1.770 -3.922 26.464 1.00 56.16 94 LYS A C 1
ATOM 810 O O . LYS A 1 94 ? 0.924 -4.613 27.006 1.00 56.16 94 LYS A O 1
ATOM 815 N N . HIS A 1 95 ? 2.759 -3.334 27.118 1.00 56.03 95 HIS A N 1
ATOM 816 C CA . HIS A 1 95 ? 2.911 -3.404 28.558 1.00 56.03 95 HIS A CA 1
ATOM 817 C C . HIS A 1 95 ? 3.643 -2.143 29.002 1.00 56.03 95 HIS A C 1
ATOM 819 O O . HIS A 1 95 ? 4.772 -1.906 28.577 1.00 56.03 95 HIS A O 1
ATOM 825 N N . PHE A 1 96 ? 3.030 -1.345 29.876 1.00 57.44 96 PHE A N 1
ATOM 826 C CA . PHE A 1 96 ? 3.835 -0.664 30.881 1.00 57.44 96 PHE A CA 1
ATOM 827 C C . PHE A 1 96 ? 4.484 -1.800 31.675 1.00 57.44 96 PHE A C 1
ATOM 829 O O . PHE A 1 96 ? 3.818 -2.466 32.465 1.00 57.44 96 PHE A O 1
ATOM 836 N N . SER A 1 97 ? 5.740 -2.132 31.377 1.00 60.94 97 SER A N 1
ATOM 837 C CA . SER A 1 97 ? 6.512 -2.990 32.269 1.00 60.94 97 SER A CA 1
ATOM 838 C C . SER A 1 97 ? 6.493 -2.318 33.636 1.00 60.94 97 SER A C 1
ATOM 840 O O . SER A 1 97 ? 6.731 -1.113 33.703 1.00 60.94 97 SER A O 1
ATOM 842 N N . TYR A 1 98 ? 6.170 -3.061 34.695 1.00 67.44 98 TYR A N 1
ATOM 843 C CA . TYR A 1 98 ? 6.243 -2.568 36.067 1.00 67.44 98 TYR A CA 1
ATOM 844 C C . TYR A 1 98 ? 7.663 -2.043 36.315 1.00 67.44 98 TYR A C 1
ATOM 846 O O . TYR A 1 98 ? 8.607 -2.815 36.487 1.00 67.44 98 TYR A O 1
ATOM 854 N N . ILE A 1 99 ? 7.832 -0.723 36.230 1.00 73.06 99 ILE A N 1
ATOM 855 C CA . ILE A 1 99 ? 9.076 -0.063 36.598 1.00 73.06 99 ILE A CA 1
ATOM 856 C C . ILE A 1 99 ? 9.063 -0.052 38.119 1.00 73.06 99 ILE A C 1
ATOM 858 O O . ILE A 1 99 ? 8.117 0.457 38.721 1.00 73.06 99 ILE A O 1
ATOM 862 N N . LYS A 1 100 ? 10.076 -0.667 38.737 1.00 77.88 100 LYS A N 1
ATOM 863 C CA . LYS A 1 100 ? 10.188 -0.657 40.195 1.00 77.88 100 LYS A CA 1
ATOM 864 C C . LYS A 1 100 ? 10.232 0.805 40.660 1.00 77.88 100 LYS A C 1
ATOM 866 O O . LYS A 1 100 ? 10.970 1.593 40.071 1.00 77.88 100 LYS A O 1
ATOM 871 N N . PRO A 1 101 ? 9.455 1.193 41.679 1.00 77.44 101 PRO A N 1
ATOM 872 C CA . PRO A 1 101 ? 9.565 2.535 42.221 1.00 77.44 101 PRO A CA 1
ATOM 873 C C . PRO A 1 101 ? 10.988 2.754 42.739 1.00 77.44 101 PRO A C 1
ATOM 875 O O . PRO A 1 101 ? 11.593 1.855 43.329 1.00 77.44 101 PRO A O 1
ATOM 878 N N . GLY A 1 102 ? 11.542 3.927 42.460 1.00 80.19 102 GLY A N 1
ATOM 879 C CA . GLY A 1 102 ? 12.936 4.224 42.749 1.00 80.19 102 GLY A CA 1
ATOM 880 C C . GLY A 1 102 ? 13.516 5.279 41.824 1.00 80.19 102 GLY A C 1
ATOM 881 O O . GLY A 1 102 ? 12.825 5.884 40.997 1.00 80.19 102 GLY A O 1
ATOM 882 N N . THR A 1 103 ? 14.813 5.502 41.988 1.00 80.50 103 THR A N 1
ATOM 883 C CA . THR A 1 103 ? 15.500 6.619 41.358 1.00 80.50 103 THR A CA 1
ATOM 884 C C . THR A 1 103 ? 16.399 6.136 40.226 1.00 80.50 103 THR A C 1
ATOM 886 O O . THR A 1 103 ? 17.370 5.416 40.449 1.00 80.50 103 THR A O 1
ATOM 889 N N . TYR A 1 104 ? 16.095 6.561 39.002 1.00 82.75 104 TYR A N 1
ATOM 890 C CA . TYR A 1 104 ? 16.788 6.146 37.786 1.00 82.75 104 TYR A CA 1
ATOM 891 C C . TYR A 1 104 ? 17.674 7.271 37.250 1.00 82.75 104 TYR A C 1
ATOM 893 O O . TYR A 1 104 ? 17.233 8.412 37.110 1.00 82.75 104 TYR A O 1
ATOM 901 N N . LYS A 1 105 ? 18.927 6.946 36.917 1.00 78.94 105 LYS A N 1
ATOM 902 C CA . LYS A 1 105 ? 19.836 7.858 36.207 1.00 78.94 105 LYS A CA 1
ATOM 903 C C . LYS A 1 105 ? 19.618 7.718 34.702 1.00 78.94 105 LYS A C 1
ATOM 905 O O . LYS A 1 105 ? 19.669 6.605 34.180 1.00 78.94 105 LYS A O 1
ATOM 910 N N . LEU A 1 106 ? 19.400 8.829 34.001 1.00 74.44 106 LEU A N 1
ATOM 911 C CA . LEU A 1 106 ? 19.329 8.827 32.542 1.00 74.44 106 LEU A CA 1
ATOM 912 C C . LEU A 1 106 ? 20.740 8.834 31.957 1.00 74.44 106 LEU A C 1
ATOM 914 O O . LEU A 1 106 ? 21.504 9.773 32.170 1.00 74.44 106 LEU A O 1
ATOM 918 N N . ILE A 1 107 ? 21.076 7.789 31.202 1.00 73.12 107 ILE A N 1
ATOM 919 C CA . ILE A 1 107 ? 22.331 7.714 30.451 1.00 73.12 107 ILE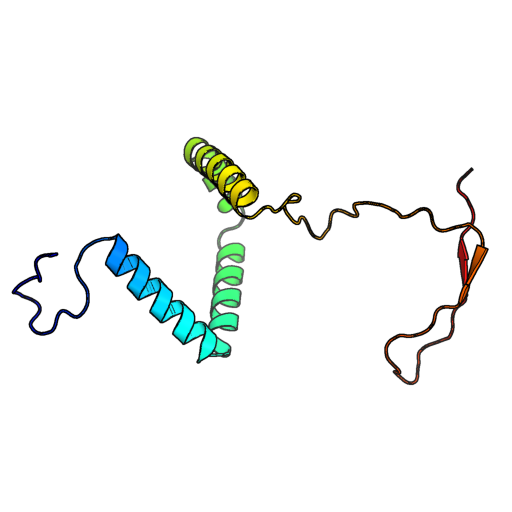 A CA 1
ATOM 920 C C . ILE A 1 107 ? 22.013 8.051 28.990 1.00 73.12 107 ILE A C 1
ATOM 922 O O . ILE A 1 107 ? 21.261 7.311 28.349 1.00 73.12 107 ILE A O 1
ATOM 926 N N . PRO A 1 108 ? 22.541 9.155 28.436 1.00 66.81 108 PRO A N 1
ATOM 927 C CA . PRO A 1 108 ? 22.294 9.508 27.047 1.00 66.81 108 PRO A CA 1
ATOM 928 C C . PRO A 1 108 ? 22.949 8.486 26.112 1.00 66.81 108 PRO A C 1
ATOM 930 O O . PRO A 1 108 ?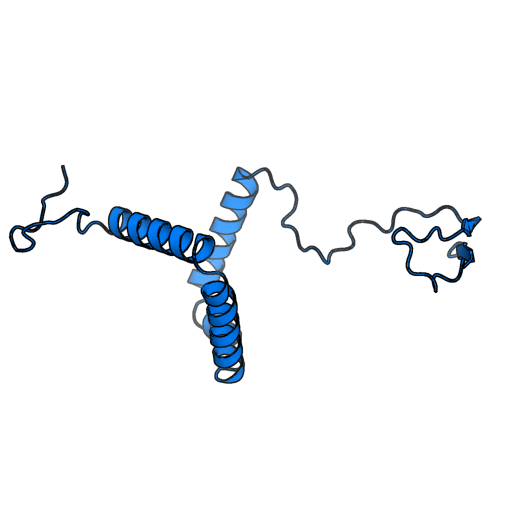 24.158 8.273 26.142 1.00 66.81 108 PRO A O 1
ATOM 933 N N . PHE A 1 109 ? 22.142 7.864 25.251 1.00 59.66 109 PHE A N 1
ATOM 934 C CA . PHE A 1 109 ? 22.606 6.849 24.298 1.00 59.66 109 PHE A CA 1
ATOM 935 C C . PHE A 1 109 ? 23.387 7.444 23.110 1.00 59.66 109 PHE A C 1
ATOM 937 O O . PHE A 1 109 ? 24.147 6.740 22.453 1.00 59.66 109 PHE A O 1
ATOM 944 N N . ASN A 1 110 ? 23.236 8.744 22.833 1.00 58.69 110 ASN A N 1
ATOM 945 C CA . ASN A 1 110 ? 23.952 9.425 21.758 1.00 58.69 110 ASN A CA 1
ATOM 946 C C . ASN A 1 110 ? 24.658 10.666 22.324 1.00 58.69 110 ASN A C 1
ATOM 948 O O . ASN A 1 110 ? 23.996 11.569 22.837 1.00 58.69 110 ASN A O 1
ATOM 952 N N . LYS A 1 111 ? 25.997 10.692 22.270 1.00 56.03 111 LYS A N 1
ATOM 953 C CA . LYS A 1 111 ? 26.844 11.771 22.808 1.00 56.03 111 LYS A CA 1
ATOM 954 C C . LYS A 1 111 ? 26.722 13.037 21.950 1.00 56.03 111 LYS A C 1
ATOM 956 O O . LYS A 1 111 ? 27.643 13.393 21.220 1.00 56.03 111 LYS A O 1
ATOM 961 N N . LYS A 1 112 ? 25.591 13.737 22.023 1.00 54.41 112 LYS A N 1
ATOM 962 C CA . LYS A 1 112 ? 25.572 15.174 21.721 1.00 54.41 112 LYS A CA 1
ATOM 963 C C . LYS A 1 112 ? 26.013 15.917 22.982 1.00 54.41 112 LYS A C 1
ATOM 965 O O . LYS A 1 112 ? 25.660 15.504 24.083 1.00 54.41 112 LYS A O 1
ATOM 970 N N . ARG A 1 113 ? 26.830 16.962 22.810 1.00 53.25 113 ARG A N 1
ATOM 971 C CA . ARG A 1 113 ? 27.542 17.674 23.891 1.00 53.25 113 ARG A CA 1
ATOM 972 C C . ARG A 1 113 ? 26.621 18.328 24.937 1.00 53.25 113 ARG A C 1
ATOM 974 O O . ARG A 1 113 ? 27.108 18.669 26.004 1.00 53.25 113 ARG A O 1
ATOM 981 N N . ASP A 1 114 ? 25.313 18.374 24.681 1.00 56.34 114 ASP A N 1
ATOM 982 C CA . ASP A 1 114 ? 24.325 19.079 25.510 1.00 56.34 114 ASP A CA 1
ATOM 983 C C . ASP A 1 114 ? 23.369 18.136 26.265 1.00 56.34 114 ASP A C 1
ATOM 985 O O . ASP A 1 114 ? 22.292 18.536 26.708 1.00 56.34 114 ASP A O 1
ATOM 989 N N . ALA A 1 115 ? 23.710 16.850 26.389 1.00 52.84 115 ALA A N 1
ATOM 990 C CA . ALA A 1 115 ? 22.876 15.906 27.122 1.00 52.84 115 ALA A CA 1
ATOM 991 C C . ALA A 1 115 ? 22.989 16.140 28.639 1.00 52.84 115 ALA A C 1
ATOM 993 O O . ALA A 1 115 ? 23.872 15.594 29.300 1.00 52.84 115 ALA A O 1
ATOM 994 N N . LEU A 1 116 ? 22.072 16.939 29.190 1.00 56.22 116 LEU A N 1
ATOM 995 C CA . LEU A 1 116 ? 21.890 17.084 30.632 1.00 56.22 116 LEU A CA 1
ATOM 996 C C . LEU A 1 116 ? 21.601 15.708 31.248 1.00 56.22 116 LEU A C 1
ATOM 998 O O . LEU A 1 116 ? 20.605 15.055 30.924 1.00 56.22 116 LEU A O 1
ATOM 1002 N N . GLY A 1 117 ? 22.492 15.262 32.134 1.00 57.28 117 GLY A N 1
ATOM 1003 C CA . GLY A 1 117 ? 22.278 14.080 32.960 1.00 57.28 117 GLY A CA 1
ATOM 1004 C C . GLY A 1 117 ? 21.135 14.348 33.933 1.00 57.28 117 GLY A C 1
ATOM 1005 O O . GLY A 1 117 ? 21.328 14.992 34.957 1.00 57.28 117 GLY A O 1
ATOM 1006 N N . GLY A 1 118 ? 19.934 13.893 33.587 1.00 66.38 118 GLY A N 1
ATOM 1007 C CA . GLY A 1 118 ? 18.751 13.993 34.438 1.00 66.38 118 GLY A CA 1
ATOM 1008 C C . GLY A 1 118 ? 18.554 12.752 35.309 1.00 66.38 118 GLY A C 1
ATOM 1009 O O . GLY A 1 118 ? 18.967 11.643 34.956 1.00 66.38 118 GLY A O 1
ATOM 1010 N N . GLN A 1 119 ? 17.874 12.931 36.437 1.00 72.19 119 GLN A N 1
ATOM 1011 C CA . GLN A 1 119 ? 17.413 11.847 37.299 1.00 72.19 119 GLN A CA 1
ATOM 1012 C C . GLN A 1 119 ? 15.882 11.799 37.249 1.00 72.19 119 GLN A C 1
ATOM 1014 O O . GLN A 1 119 ? 15.229 12.832 37.372 1.00 72.19 119 GLN A O 1
ATOM 1019 N N . ILE A 1 120 ? 15.305 10.613 37.040 1.00 76.56 120 ILE A N 1
ATOM 1020 C CA . ILE A 1 120 ? 13.853 10.401 37.111 1.00 76.56 120 ILE A CA 1
ATOM 1021 C C . ILE A 1 120 ? 13.547 9.646 38.402 1.00 76.56 120 ILE A C 1
ATOM 1023 O O . ILE A 1 120 ? 14.137 8.596 38.662 1.00 76.56 120 ILE A O 1
ATOM 1027 N N . ILE A 1 121 ? 12.603 10.162 39.186 1.00 74.12 121 ILE A N 1
ATOM 1028 C CA . ILE A 1 121 ? 12.030 9.466 40.341 1.00 74.12 121 ILE A CA 1
ATOM 1029 C C . ILE A 1 121 ? 10.702 8.860 39.894 1.00 74.12 121 ILE A C 1
ATOM 1031 O O . ILE A 1 121 ? 9.800 9.576 39.460 1.00 74.12 121 ILE A O 1
ATOM 1035 N N . VAL A 1 122 ? 10.585 7.538 39.981 1.00 77.88 122 VAL A N 1
ATOM 1036 C CA . VAL A 1 122 ? 9.336 6.827 39.690 1.00 77.88 122 VAL A CA 1
ATOM 1037 C C . VAL A 1 122 ? 8.627 6.562 41.010 1.00 77.88 122 VAL A C 1
ATOM 1039 O O . VAL A 1 122 ? 9.086 5.753 41.815 1.00 77.88 122 VAL A O 1
ATOM 1042 N N . ILE A 1 123 ? 7.520 7.271 41.228 1.00 70.19 123 ILE A N 1
ATOM 1043 C CA . ILE A 1 123 ? 6.666 7.145 42.414 1.00 70.19 123 ILE A CA 1
ATOM 1044 C C . ILE A 1 123 ? 5.598 6.076 42.120 1.00 70.19 123 ILE A C 1
ATOM 1046 O O . ILE A 1 123 ? 5.015 6.099 41.029 1.00 70.19 123 ILE A O 1
ATOM 1050 N N . PRO A 1 124 ? 5.344 5.120 43.035 1.00 70.94 124 PRO A N 1
ATOM 1051 C CA . PRO A 1 124 ? 4.303 4.119 42.834 1.00 70.94 124 PRO A CA 1
ATOM 1052 C C . PRO A 1 124 ? 2.928 4.793 42.749 1.00 70.94 124 PRO A C 1
ATOM 1054 O O . PRO A 1 124 ? 2.663 5.778 43.435 1.00 70.94 124 PRO A O 1
ATOM 1057 N N . ARG A 1 125 ? 2.045 4.262 41.899 1.00 62.88 125 ARG A N 1
ATOM 1058 C CA . ARG A 1 125 ? 0.626 4.630 41.945 1.00 62.88 125 ARG A CA 1
ATOM 1059 C C . ARG A 1 125 ? -0.008 3.915 43.139 1.00 62.88 125 ARG A C 1
ATOM 1061 O O . ARG A 1 125 ? 0.059 2.688 43.180 1.00 62.88 125 ARG A O 1
ATOM 1068 N N . CYS A 1 126 ? -0.546 4.689 44.080 1.00 53.31 126 CYS A N 1
ATOM 1069 C CA . CYS A 1 126 ? -1.441 4.200 45.128 1.00 53.31 126 CYS A CA 1
ATOM 1070 C C . CYS A 1 126 ? -2.757 3.702 44.522 1.00 53.31 126 CYS A C 1
ATOM 1072 O O . CYS A 1 126 ? -3.183 4.289 43.496 1.00 53.31 126 CYS A O 1
#